Protein AF-A0A9D5Y321-F1 (afdb_monomer_lite)

Structure (mmCIF, N/CA/C/O backbone):
data_AF-A0A9D5Y321-F1
#
_entry.id   AF-A0A9D5Y321-F1
#
loop_
_atom_site.group_PDB
_atom_site.id
_atom_site.type_symbol
_atom_site.label_atom_id
_atom_site.label_alt_id
_atom_site.label_comp_id
_atom_site.label_asym_id
_atom_site.label_entity_id
_atom_site.label_seq_id
_atom_site.pdbx_PDB_ins_code
_atom_site.Cartn_x
_atom_site.Cartn_y
_atom_site.Cartn_z
_atom_site.occupancy
_atom_site.B_iso_or_equiv
_atom_site.auth_seq_id
_atom_site.auth_comp_id
_atom_site.auth_asym_id
_atom_site.auth_atom_id
_atom_site.pdbx_PDB_model_num
ATOM 1 N N . MET A 1 1 ? 53.701 15.090 -44.152 1.00 46.41 1 MET A N 1
ATOM 2 C CA . MET A 1 1 ? 52.454 14.498 -43.625 1.00 46.41 1 MET A CA 1
ATOM 3 C C . MET A 1 1 ? 52.841 13.166 -43.013 1.00 46.41 1 MET A C 1
ATOM 5 O O . MET A 1 1 ? 53.329 12.319 -43.743 1.00 46.41 1 MET A O 1
ATOM 9 N N . SER A 1 2 ? 52.793 13.034 -41.689 1.00 50.31 2 SER A N 1
ATOM 10 C CA . SER A 1 2 ? 53.203 11.809 -40.995 1.00 50.31 2 SER A CA 1
ATOM 11 C C . SER A 1 2 ? 52.130 10.736 -41.168 1.00 50.31 2 SER A C 1
ATOM 13 O O . SER A 1 2 ? 51.027 10.872 -40.640 1.00 50.31 2 SER A O 1
ATOM 15 N N . GLU A 1 3 ? 52.443 9.683 -41.921 1.00 59.22 3 GLU A N 1
ATOM 16 C CA . GLU A 1 3 ? 51.627 8.470 -41.971 1.00 59.22 3 GLU A CA 1
ATOM 17 C C . GLU A 1 3 ? 51.574 7.869 -40.562 1.00 59.22 3 GLU A C 1
ATOM 19 O O . GLU A 1 3 ? 52.586 7.422 -40.019 1.00 59.22 3 GLU A O 1
ATOM 24 N N . MET A 1 4 ? 50.405 7.919 -39.917 1.00 60.50 4 MET A N 1
ATOM 25 C CA . MET A 1 4 ? 50.206 7.189 -38.666 1.00 60.50 4 MET A CA 1
ATOM 26 C C . MET A 1 4 ? 50.354 5.696 -38.944 1.00 60.50 4 MET A C 1
ATOM 28 O O . MET A 1 4 ? 49.727 5.177 -39.867 1.00 60.50 4 MET A O 1
ATOM 32 N N . SER A 1 5 ? 51.137 5.002 -38.116 1.00 80.06 5 SER A N 1
ATOM 33 C CA . SER A 1 5 ? 51.257 3.550 -38.220 1.00 80.06 5 SER A CA 1
ATOM 34 C C . SER A 1 5 ? 49.886 2.896 -38.014 1.00 80.06 5 SER A C 1
ATOM 36 O O . SER A 1 5 ? 49.045 3.392 -37.255 1.00 80.06 5 SER A O 1
ATOM 38 N N . PHE A 1 6 ? 49.668 1.758 -38.672 1.00 76.88 6 PHE A N 1
ATOM 39 C CA . PHE A 1 6 ? 48.442 0.961 -38.563 1.00 76.88 6 PHE A CA 1
ATOM 40 C C . PHE A 1 6 ? 48.037 0.687 -37.101 1.00 76.88 6 PHE A C 1
ATOM 42 O O . PHE A 1 6 ? 46.856 0.718 -36.760 1.00 76.88 6 PHE A O 1
ATOM 49 N N . ILE A 1 7 ? 49.016 0.505 -36.207 1.00 77.75 7 ILE A N 1
ATOM 50 C CA . ILE A 1 7 ? 48.788 0.278 -34.773 1.00 77.75 7 ILE A CA 1
ATOM 51 C C . ILE A 1 7 ? 48.209 1.533 -34.107 1.00 77.75 7 ILE A C 1
ATOM 53 O O . ILE A 1 7 ? 47.270 1.437 -33.320 1.00 77.75 7 ILE A O 1
ATOM 57 N N . THR A 1 8 ? 48.717 2.720 -34.442 1.00 82.12 8 THR A N 1
ATOM 58 C CA . THR A 1 8 ? 48.203 3.988 -33.907 1.00 82.12 8 THR A CA 1
ATOM 59 C C . THR A 1 8 ? 46.774 4.250 -34.381 1.00 82.12 8 THR A C 1
ATOM 61 O O . THR A 1 8 ? 45.931 4.647 -33.580 1.00 82.12 8 THR A O 1
ATOM 64 N N . GLN A 1 9 ? 46.467 3.959 -35.649 1.00 80.81 9 GLN A N 1
ATOM 65 C CA . GLN A 1 9 ? 45.103 4.063 -36.177 1.00 80.81 9 GLN A CA 1
ATOM 66 C C . GLN A 1 9 ? 44.145 3.091 -35.475 1.00 80.81 9 GLN A C 1
ATOM 68 O O . GLN A 1 9 ? 43.053 3.491 -35.072 1.00 80.81 9 GLN A O 1
ATOM 73 N N . LEU A 1 10 ? 44.569 1.842 -35.256 1.00 80.69 10 LEU A N 1
ATOM 74 C CA . LEU A 1 10 ? 43.775 0.840 -34.545 1.00 80.69 10 LEU A CA 1
ATOM 75 C C . LEU A 1 10 ? 43.477 1.264 -33.099 1.00 80.69 10 LEU A C 1
ATOM 77 O O . LEU A 1 10 ? 42.331 1.176 -32.660 1.00 80.69 10 LEU A O 1
ATOM 81 N N . VAL A 1 11 ? 44.475 1.780 -32.373 1.00 84.50 11 VAL A N 1
ATOM 82 C CA . VAL A 1 11 ? 44.297 2.285 -31.000 1.00 84.50 11 VAL A CA 1
ATOM 83 C C . VAL A 1 11 ? 43.305 3.451 -30.962 1.00 84.50 11 VAL A C 1
ATOM 85 O O . VAL A 1 11 ? 42.433 3.476 -30.094 1.00 84.50 11 VAL A O 1
ATOM 88 N N . VAL A 1 12 ? 43.381 4.383 -31.917 1.00 85.56 12 VAL A N 1
ATOM 89 C CA . VAL A 1 12 ? 42.447 5.518 -32.011 1.00 85.56 12 VAL A CA 1
ATOM 90 C C . VAL A 1 12 ? 41.017 5.048 -32.295 1.00 85.56 12 VAL A C 1
ATOM 92 O O . VAL A 1 12 ? 40.087 5.524 -31.646 1.00 85.56 12 VAL A O 1
ATOM 95 N N . VAL A 1 13 ? 40.822 4.088 -33.204 1.00 86.44 13 VAL A N 1
ATOM 96 C CA . VAL A 1 13 ? 39.491 3.534 -33.513 1.00 86.44 13 VAL A CA 1
ATOM 97 C C . VAL A 1 13 ? 38.902 2.802 -32.307 1.00 86.44 13 VAL A C 1
ATOM 99 O O . VAL A 1 13 ? 37.743 3.028 -31.966 1.00 86.44 13 VAL A O 1
ATOM 102 N N . VAL A 1 14 ? 39.690 1.972 -31.618 1.00 84.75 14 VAL A N 1
ATOM 103 C CA . VAL A 1 14 ? 39.234 1.270 -30.408 1.00 84.75 14 VAL A CA 1
ATOM 104 C C . VAL A 1 14 ? 38.873 2.265 -29.303 1.00 84.75 14 VAL A C 1
ATOM 106 O O . VAL A 1 14 ? 37.809 2.142 -28.699 1.00 84.75 14 VAL A O 1
ATOM 109 N N . ALA A 1 15 ? 39.700 3.288 -29.071 1.00 82.00 15 ALA A N 1
ATOM 110 C CA . ALA A 1 15 ? 39.409 4.332 -28.090 1.00 82.00 15 ALA A CA 1
ATOM 111 C C . ALA A 1 15 ? 38.128 5.114 -28.438 1.00 82.00 15 ALA A C 1
ATOM 113 O O . ALA A 1 15 ? 37.306 5.370 -27.557 1.00 82.00 15 ALA A O 1
ATOM 114 N N . ALA A 1 16 ? 37.919 5.438 -29.718 1.00 83.62 16 ALA A N 1
ATOM 115 C CA . ALA A 1 16 ? 36.707 6.100 -30.188 1.00 83.62 16 ALA A CA 1
ATOM 116 C C . ALA A 1 16 ? 35.460 5.221 -29.993 1.00 83.62 16 ALA A C 1
ATOM 118 O O . ALA A 1 16 ? 34.443 5.707 -29.502 1.00 83.62 16 ALA A O 1
ATOM 119 N N . LEU A 1 17 ? 35.539 3.923 -30.304 1.00 82.62 17 LEU A N 1
ATOM 120 C CA . LEU A 1 17 ? 34.443 2.974 -30.082 1.00 82.62 17 LEU A CA 1
ATOM 121 C C . LEU A 1 17 ? 34.107 2.827 -28.596 1.00 82.62 17 LEU A C 1
ATOM 123 O O . LEU A 1 17 ? 32.931 2.852 -28.235 1.00 82.62 17 LEU A O 1
ATOM 127 N N . LEU A 1 18 ? 35.114 2.728 -27.724 1.00 81.50 18 LEU A N 1
ATOM 128 C CA . LEU A 1 18 ? 34.912 2.674 -26.274 1.00 81.50 18 LEU A CA 1
ATOM 129 C C . LEU A 1 18 ? 34.247 3.952 -25.750 1.00 81.50 18 LEU A C 1
ATOM 131 O O . LEU A 1 18 ? 33.308 3.875 -24.958 1.00 81.50 18 LEU A O 1
ATOM 135 N N . TYR A 1 19 ? 34.684 5.120 -26.225 1.00 87.19 19 TYR A N 1
ATOM 136 C CA . TYR A 1 19 ? 34.086 6.402 -25.858 1.00 87.19 19 TYR A CA 1
ATOM 137 C C . TYR A 1 19 ? 32.626 6.511 -26.318 1.00 87.19 19 TYR A C 1
ATOM 139 O O . TYR A 1 19 ? 31.754 6.815 -25.507 1.00 87.19 19 TYR A O 1
ATOM 147 N N . ILE A 1 20 ? 32.338 6.193 -27.586 1.00 84.94 20 ILE A N 1
ATOM 148 C CA . ILE A 1 20 ? 30.975 6.209 -28.139 1.00 84.94 20 ILE A CA 1
ATOM 149 C C . ILE A 1 20 ? 30.077 5.233 -27.376 1.00 84.94 20 ILE A C 1
ATOM 151 O O . ILE A 1 20 ? 28.952 5.578 -27.026 1.00 84.94 20 ILE A O 1
ATOM 155 N N . THR A 1 21 ? 30.577 4.036 -27.063 1.00 78.19 21 THR A N 1
ATOM 156 C CA . THR A 1 21 ? 29.822 3.029 -26.303 1.00 78.19 21 THR A CA 1
ATOM 157 C C . THR A 1 21 ? 29.511 3.521 -24.891 1.00 78.19 21 THR A C 1
ATOM 159 O O . THR A 1 21 ? 28.381 3.374 -24.429 1.00 78.19 21 THR A O 1
ATOM 162 N N . LYS A 1 22 ? 30.471 4.166 -24.217 1.00 81.06 22 LYS A N 1
ATOM 163 C CA . LYS A 1 22 ? 30.268 4.755 -22.886 1.00 81.06 22 LYS A CA 1
ATOM 164 C C . LYS A 1 22 ? 29.246 5.895 -22.914 1.00 81.06 22 LYS A C 1
ATOM 166 O O . LYS A 1 22 ? 28.354 5.942 -22.068 1.00 81.06 22 LYS A O 1
ATOM 171 N N . GLU A 1 23 ? 29.349 6.789 -23.892 1.00 85.12 23 GLU A N 1
ATOM 172 C CA . GLU A 1 23 ? 28.422 7.910 -24.075 1.00 85.12 23 GLU A CA 1
ATOM 173 C C . GLU A 1 23 ? 26.999 7.408 -24.376 1.00 85.12 23 GLU A C 1
ATOM 175 O O . GLU A 1 23 ? 26.029 7.880 -23.781 1.00 85.12 23 GLU A O 1
ATOM 180 N N . LEU A 1 24 ? 26.865 6.390 -25.234 1.00 81.19 24 LEU A N 1
ATOM 181 C CA . LEU A 1 24 ? 25.589 5.726 -25.508 1.00 81.19 24 LEU A CA 1
ATOM 182 C C . LEU A 1 24 ? 25.020 5.040 -24.262 1.00 81.19 24 LEU A C 1
ATOM 184 O O . LEU A 1 24 ? 23.834 5.212 -23.990 1.00 81.19 24 LEU A O 1
ATOM 188 N N . SER A 1 25 ? 25.846 4.329 -23.483 1.00 77.19 25 SER A N 1
ATOM 189 C CA . SER A 1 25 ? 25.430 3.717 -22.210 1.00 77.19 25 SER A CA 1
ATOM 190 C C . SER A 1 25 ? 24.886 4.771 -21.253 1.00 77.19 25 SER A C 1
ATOM 192 O O . SER A 1 25 ? 23.791 4.626 -20.723 1.00 77.19 25 SER A O 1
ATOM 194 N N . THR A 1 26 ? 25.600 5.889 -21.115 1.00 80.06 26 THR A N 1
ATOM 195 C CA . THR A 1 26 ? 25.228 6.976 -20.200 1.00 80.06 26 THR A CA 1
ATOM 196 C C . THR A 1 26 ? 23.903 7.616 -20.619 1.00 80.06 26 THR A C 1
ATOM 198 O O . THR A 1 26 ? 23.005 7.823 -19.802 1.00 80.06 26 THR A O 1
ATOM 201 N N . ARG A 1 27 ? 23.726 7.896 -21.916 1.00 78.56 27 ARG A N 1
ATOM 202 C CA . ARG A 1 27 ? 22.462 8.433 -22.445 1.00 78.56 27 ARG A CA 1
ATOM 203 C C . ARG A 1 27 ? 21.310 7.448 -22.280 1.00 78.56 27 ARG A C 1
ATOM 205 O O . ARG A 1 27 ? 20.199 7.872 -21.961 1.00 78.56 27 ARG A O 1
ATOM 212 N N . PHE A 1 28 ? 21.571 6.158 -22.479 1.00 79.50 28 PHE A N 1
ATOM 213 C CA . PHE A 1 28 ? 20.579 5.108 -22.290 1.00 79.50 28 PHE A CA 1
ATOM 214 C C . PHE A 1 28 ? 20.159 4.997 -20.822 1.00 79.50 28 PHE A C 1
ATOM 216 O O . PHE A 1 28 ? 18.966 4.988 -20.549 1.00 79.50 28 PHE A O 1
ATOM 223 N N . GLU A 1 29 ? 21.101 5.019 -19.878 1.00 78.69 29 GLU A N 1
ATOM 224 C CA . GLU A 1 29 ? 20.824 5.024 -18.435 1.00 78.69 29 GLU A CA 1
ATOM 225 C C . GLU A 1 29 ? 19.980 6.231 -18.011 1.00 78.69 29 GLU A C 1
ATOM 227 O O . GLU A 1 29 ? 18.988 6.073 -17.299 1.00 78.69 29 GLU A O 1
ATOM 232 N N . VAL A 1 30 ? 20.310 7.436 -18.489 1.00 80.62 30 VAL A N 1
ATOM 233 C CA . VAL A 1 30 ? 19.529 8.650 -18.191 1.00 80.62 30 VAL A CA 1
ATOM 234 C C . VAL A 1 30 ? 18.113 8.552 -18.759 1.00 80.62 30 VAL A C 1
ATOM 236 O O . VAL A 1 30 ? 17.143 8.881 -18.071 1.00 80.62 30 VAL A O 1
ATOM 239 N N . ALA A 1 31 ? 17.969 8.099 -20.007 1.00 80.31 31 ALA A N 1
ATOM 240 C CA . ALA A 1 31 ? 16.661 7.906 -20.628 1.00 80.31 31 ALA A CA 1
ATOM 241 C C . ALA A 1 31 ? 15.836 6.845 -19.886 1.00 80.31 31 ALA A C 1
ATOM 243 O O . ALA A 1 31 ? 14.636 7.036 -19.671 1.00 80.31 31 ALA A O 1
ATOM 244 N N . LEU A 1 32 ? 16.490 5.765 -19.454 1.00 76.88 32 LEU A N 1
ATOM 245 C CA . LEU A 1 32 ? 15.882 4.680 -18.706 1.00 76.88 32 LEU A CA 1
ATOM 246 C C . LEU A 1 32 ? 15.387 5.152 -17.344 1.00 76.88 32 LEU A C 1
ATOM 248 O O . LEU A 1 32 ? 14.217 4.972 -17.024 1.00 76.88 32 LEU A O 1
ATOM 252 N N . ARG A 1 33 ? 16.242 5.842 -16.587 1.00 80.31 33 ARG A N 1
ATOM 253 C CA . ARG A 1 33 ? 15.897 6.422 -15.290 1.00 80.31 33 ARG A CA 1
ATOM 254 C C . ARG A 1 33 ? 14.696 7.359 -15.394 1.00 80.31 33 ARG A C 1
ATOM 256 O O . ARG A 1 33 ? 13.741 7.200 -14.645 1.00 80.31 33 ARG A O 1
ATOM 263 N N . ARG A 1 34 ? 14.687 8.273 -16.370 1.00 83.56 34 ARG A N 1
ATOM 264 C CA . ARG A 1 34 ? 13.542 9.174 -16.608 1.00 83.56 34 ARG A CA 1
ATOM 265 C C . ARG A 1 34 ? 12.264 8.423 -16.978 1.00 83.56 34 ARG A C 1
ATOM 267 O O . ARG A 1 34 ? 11.162 8.918 -16.752 1.00 83.56 34 ARG A O 1
ATOM 274 N N . TYR A 1 35 ? 12.380 7.268 -17.627 1.00 81.94 35 TYR A N 1
ATOM 275 C CA . TYR A 1 35 ? 11.229 6.419 -17.902 1.00 81.94 35 TYR A CA 1
ATOM 276 C C . TYR A 1 35 ? 10.717 5.751 -16.620 1.00 81.94 35 TYR A C 1
ATOM 278 O O . TYR A 1 35 ? 9.521 5.846 -16.354 1.00 81.94 35 TYR A O 1
ATOM 286 N N . CYS A 1 36 ? 11.606 5.167 -15.806 1.00 77.56 36 CYS A N 1
ATOM 287 C CA . CYS A 1 36 ? 11.269 4.618 -14.489 1.00 77.56 36 CYS A CA 1
ATOM 288 C C . CYS A 1 36 ? 10.554 5.658 -13.625 1.00 77.56 36 CYS A C 1
ATOM 290 O O . CYS A 1 36 ? 9.463 5.403 -13.133 1.00 77.56 36 CYS A O 1
ATOM 292 N N . GLU A 1 37 ? 11.140 6.851 -13.500 1.00 83.69 37 GLU A N 1
ATOM 293 C CA . GLU A 1 37 ? 10.595 7.954 -12.705 1.00 83.69 37 GLU A CA 1
ATOM 294 C C . GLU A 1 37 ? 9.186 8.333 -13.175 1.00 83.69 37 GLU A C 1
ATOM 296 O O . GLU A 1 37 ? 8.278 8.466 -12.363 1.00 83.69 37 GLU A O 1
ATOM 301 N N . ARG A 1 38 ? 8.955 8.437 -14.490 1.00 84.62 38 ARG A N 1
ATOM 302 C CA . ARG A 1 38 ? 7.611 8.705 -15.027 1.00 84.62 38 ARG A CA 1
ATOM 303 C C . ARG A 1 38 ? 6.622 7.579 -14.743 1.00 84.62 38 ARG A C 1
ATOM 305 O O . ARG A 1 38 ? 5.457 7.869 -14.480 1.00 84.62 38 ARG A O 1
ATOM 312 N N . HIS A 1 39 ? 7.058 6.325 -14.818 1.00 82.50 39 HIS A N 1
ATOM 313 C CA . HIS A 1 39 ? 6.198 5.176 -14.549 1.00 82.50 39 HIS A CA 1
ATOM 314 C C . HIS A 1 39 ? 5.788 5.128 -13.074 1.00 82.50 39 HIS A C 1
ATOM 316 O O . HIS A 1 39 ? 4.596 5.107 -12.780 1.00 82.50 39 HIS A O 1
ATOM 322 N N . VAL A 1 40 ? 6.759 5.245 -12.164 1.00 81.81 40 VAL A N 1
ATOM 323 C CA . VAL A 1 40 ? 6.527 5.337 -10.715 1.00 81.81 40 VAL A CA 1
ATOM 324 C C . VAL A 1 40 ? 5.616 6.519 -10.384 1.00 81.81 40 VAL A C 1
ATOM 326 O O . VAL A 1 40 ? 4.635 6.357 -9.670 1.00 81.81 40 VAL A O 1
ATOM 329 N N . ASN A 1 41 ? 5.857 7.694 -10.973 1.00 86.38 41 ASN A N 1
ATOM 330 C CA . ASN A 1 41 ? 4.995 8.860 -10.766 1.00 86.38 41 ASN A CA 1
ATOM 331 C C . ASN A 1 41 ? 3.563 8.637 -11.272 1.00 86.38 41 ASN A C 1
ATOM 333 O O . ASN A 1 41 ? 2.624 9.163 -10.683 1.00 8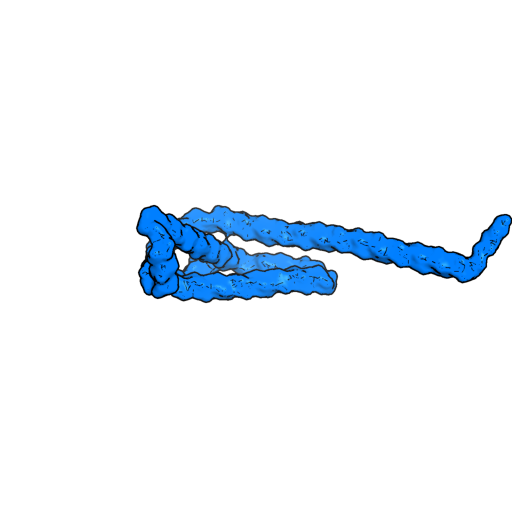6.38 41 ASN A O 1
ATOM 337 N N . SER A 1 42 ? 3.386 7.867 -12.349 1.00 85.88 42 SER A N 1
ATOM 338 C CA . SER A 1 42 ? 2.058 7.541 -12.880 1.00 85.88 42 SER A CA 1
ATOM 339 C C . SER A 1 42 ? 1.292 6.613 -11.935 1.00 85.88 42 SER A C 1
ATOM 341 O O . SER A 1 42 ? 0.115 6.857 -11.688 1.00 85.88 42 SER A O 1
ATOM 343 N N . ILE A 1 43 ? 1.957 5.598 -11.370 1.00 84.94 43 ILE A N 1
ATOM 344 C CA . ILE A 1 43 ? 1.377 4.714 -10.345 1.00 84.94 43 ILE A CA 1
ATOM 345 C C . ILE A 1 43 ? 1.037 5.528 -9.092 1.00 84.94 43 ILE A C 1
ATOM 347 O O . ILE A 1 43 ? -0.105 5.521 -8.649 1.00 84.94 43 ILE A O 1
ATOM 351 N N . ASN A 1 44 ? 1.974 6.332 -8.588 1.00 87.56 44 ASN A N 1
ATOM 352 C CA . ASN A 1 44 ? 1.745 7.164 -7.404 1.00 87.56 44 ASN A CA 1
ATOM 353 C C . ASN A 1 44 ? 0.587 8.151 -7.596 1.00 87.56 44 ASN A C 1
ATOM 355 O O . ASN A 1 44 ? -0.213 8.355 -6.687 1.00 87.56 44 ASN A O 1
ATOM 359 N N . SER A 1 45 ? 0.472 8.760 -8.781 1.00 91.25 45 SER A N 1
ATOM 360 C CA . SER A 1 45 ? -0.659 9.633 -9.099 1.00 91.25 45 SER A CA 1
ATOM 361 C C . SER A 1 45 ? -1.976 8.864 -9.131 1.00 91.25 45 SER A C 1
ATOM 363 O O . SER A 1 45 ? -2.987 9.398 -8.690 1.00 91.25 45 SER A O 1
ATOM 365 N N . LEU A 1 46 ? -1.976 7.636 -9.651 1.00 88.81 46 LEU A N 1
ATOM 366 C CA . LEU A 1 46 ? -3.163 6.792 -9.695 1.00 88.81 46 LEU A CA 1
ATOM 367 C C . LEU A 1 46 ? -3.632 6.418 -8.279 1.00 88.81 46 LEU A C 1
ATOM 369 O O . LEU A 1 46 ? -4.817 6.562 -7.982 1.00 88.81 46 LEU A O 1
ATOM 373 N N . HIS A 1 47 ? -2.709 6.016 -7.404 1.00 91.69 47 HIS A N 1
ATOM 374 C CA . HIS A 1 47 ? -3.006 5.747 -5.995 1.00 91.69 47 HIS A CA 1
ATOM 375 C C . HIS A 1 47 ? -3.547 6.977 -5.293 1.00 91.69 47 HIS A C 1
ATOM 377 O O . HIS A 1 47 ? -4.604 6.905 -4.684 1.00 91.69 47 HIS A O 1
ATOM 383 N N . ARG A 1 48 ? -2.858 8.115 -5.418 1.00 93.31 48 ARG A N 1
ATOM 384 C CA . ARG A 1 48 ? -3.268 9.351 -4.756 1.00 93.31 48 ARG A CA 1
ATOM 385 C C . ARG A 1 48 ? -4.673 9.780 -5.171 1.00 93.31 48 ARG A C 1
ATOM 387 O O . ARG A 1 48 ? -5.466 10.141 -4.313 1.00 93.31 48 ARG A O 1
ATOM 394 N N . ASN A 1 49 ? -4.982 9.732 -6.465 1.00 94.00 49 ASN A N 1
ATOM 395 C CA . ASN A 1 49 ? -6.314 10.089 -6.947 1.00 94.00 49 ASN A CA 1
ATOM 396 C C . ASN A 1 49 ? -7.372 9.133 -6.385 1.00 94.00 49 ASN A C 1
ATOM 398 O O . ASN A 1 49 ? -8.418 9.576 -5.935 1.00 94.00 49 ASN A O 1
ATOM 402 N N . THR A 1 50 ? -7.074 7.834 -6.364 1.00 94.12 50 THR A N 1
ATOM 403 C CA . THR A 1 50 ? -7.996 6.821 -5.835 1.00 94.12 50 THR A CA 1
ATOM 404 C C . THR A 1 50 ? -8.195 6.973 -4.329 1.00 94.12 50 THR A C 1
ATOM 406 O O . THR A 1 50 ? -9.313 6.866 -3.844 1.00 94.12 50 THR A O 1
ATOM 409 N N . GLU A 1 51 ? -7.130 7.283 -3.592 1.00 95.69 51 GLU A N 1
ATOM 410 C CA . GLU A 1 51 ? -7.194 7.609 -2.171 1.00 95.69 51 GLU A CA 1
ATOM 411 C C . GLU A 1 51 ? -8.069 8.841 -1.935 1.00 95.69 51 GLU A C 1
ATOM 413 O O . GLU A 1 51 ? -8.960 8.799 -1.097 1.00 95.69 51 GLU A O 1
ATOM 418 N N . GLU A 1 52 ? -7.862 9.924 -2.690 1.00 96.31 52 GLU A N 1
ATOM 419 C CA . GLU A 1 52 ? -8.686 11.134 -2.602 1.00 96.31 52 GLU A CA 1
ATOM 420 C C . GLU A 1 52 ? -10.167 10.846 -2.925 1.00 96.31 52 GLU A C 1
ATOM 422 O O . GLU A 1 52 ? -11.044 11.415 -2.276 1.00 96.31 52 GLU A O 1
ATOM 427 N N . GLU A 1 53 ? -10.452 9.942 -3.869 1.00 95.56 53 GLU A N 1
ATOM 428 C CA . GLU A 1 53 ? -11.811 9.514 -4.229 1.00 95.56 53 GLU A CA 1
ATOM 429 C C . GLU A 1 53 ? -12.518 8.756 -3.097 1.00 95.56 53 GLU A C 1
ATOM 431 O O . GLU A 1 53 ? -13.688 9.030 -2.830 1.00 95.56 53 GLU A O 1
ATOM 436 N N . ILE A 1 54 ? -11.831 7.817 -2.436 1.00 96.50 54 ILE A N 1
ATOM 437 C CA . ILE A 1 54 ? -12.457 6.944 -1.427 1.00 96.50 54 ILE A CA 1
ATOM 438 C C . ILE A 1 54 ? -12.307 7.457 0.005 1.00 96.50 54 ILE A C 1
ATOM 440 O O . ILE A 1 54 ? -12.967 6.937 0.898 1.00 96.50 54 ILE A O 1
ATOM 444 N N . ARG A 1 55 ? -11.458 8.465 0.257 1.00 96.19 55 ARG A N 1
ATOM 445 C CA . ARG A 1 55 ? -11.069 8.875 1.617 1.00 96.19 55 ARG A CA 1
ATOM 446 C C . ARG A 1 55 ? -12.258 9.126 2.531 1.00 96.19 55 ARG A C 1
ATOM 448 O O . ARG A 1 55 ? -12.276 8.634 3.648 1.00 96.19 55 ARG A O 1
ATOM 455 N N . THR A 1 56 ? -13.244 9.890 2.066 1.00 96.44 56 THR A N 1
ATOM 456 C CA . THR A 1 56 ? -14.407 10.231 2.893 1.00 96.44 56 THR A CA 1
ATOM 457 C C . THR A 1 56 ? -15.230 8.996 3.249 1.00 96.44 56 THR A C 1
ATOM 459 O O . THR A 1 56 ? -15.611 8.840 4.403 1.00 96.44 56 THR A O 1
ATOM 462 N N . GLU A 1 57 ? -15.484 8.114 2.283 1.00 96.56 57 GLU A N 1
ATOM 463 C CA . GLU A 1 57 ? -16.196 6.849 2.506 1.00 96.56 57 GLU A CA 1
ATOM 464 C C . GLU A 1 57 ? -15.417 5.934 3.457 1.00 96.56 57 GLU A C 1
ATOM 466 O O . GLU A 1 57 ? -15.984 5.404 4.411 1.00 96.56 57 GLU A O 1
ATOM 471 N N . PHE A 1 58 ? -14.102 5.835 3.262 1.00 97.44 58 PHE A N 1
ATOM 472 C CA . PHE A 1 58 ? -13.210 5.085 4.136 1.00 97.44 58 PHE A CA 1
ATOM 473 C C . PHE A 1 58 ? -13.192 5.620 5.565 1.00 97.44 58 PHE A C 1
ATOM 475 O O . PHE A 1 58 ? -13.268 4.833 6.502 1.00 97.44 58 PHE A O 1
ATOM 482 N N . ASP A 1 59 ? -13.118 6.936 5.761 1.00 96.19 59 ASP A N 1
ATOM 483 C CA . ASP A 1 59 ? -13.098 7.528 7.099 1.00 96.19 59 ASP A CA 1
ATOM 484 C C . ASP A 1 59 ? -14.390 7.212 7.870 1.00 96.19 59 ASP A C 1
ATOM 486 O O . ASP A 1 59 ? -14.337 6.925 9.071 1.00 96.19 59 ASP A O 1
ATOM 490 N N . PHE A 1 60 ? -15.541 7.202 7.185 1.00 96.44 60 PHE A N 1
ATOM 491 C CA . PHE A 1 60 ? -16.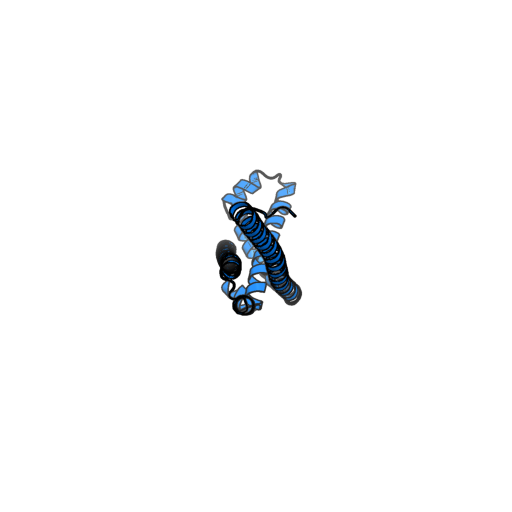802 6.747 7.773 1.00 96.44 60 PHE A CA 1
ATOM 492 C C . PHE A 1 60 ? -16.765 5.255 8.103 1.00 96.44 60 PHE A C 1
ATOM 494 O O . PHE A 1 60 ? -17.048 4.895 9.242 1.00 96.44 60 PHE A O 1
ATOM 501 N N . TRP A 1 61 ? -16.370 4.410 7.147 1.00 95.75 61 TRP A N 1
ATOM 502 C CA . TRP A 1 61 ? -16.285 2.960 7.340 1.00 95.75 61 TRP A CA 1
ATOM 503 C C . TRP A 1 61 ? -15.353 2.585 8.502 1.00 95.75 61 TRP A C 1
ATOM 505 O O . TRP A 1 61 ? -15.724 1.800 9.369 1.00 95.75 61 TRP A O 1
ATOM 515 N N . TRP A 1 62 ? -14.172 3.202 8.577 1.00 95.94 62 TRP A N 1
ATOM 516 C CA . TRP A 1 62 ? -13.189 2.971 9.636 1.00 95.94 62 TRP A CA 1
ATOM 517 C C . TRP A 1 62 ? -13.734 3.332 11.020 1.00 95.94 62 TRP A C 1
ATOM 519 O O . TRP A 1 62 ? -13.514 2.607 11.992 1.00 95.94 62 TRP A O 1
ATOM 529 N N . SER A 1 63 ? -14.461 4.448 11.104 1.00 93.56 63 SER A N 1
ATOM 530 C CA . SER A 1 63 ? -15.007 4.961 12.363 1.00 93.56 63 SER A CA 1
ATOM 531 C C . SER A 1 63 ? -16.229 4.178 12.859 1.00 93.56 63 SER A C 1
ATOM 533 O O . SER A 1 63 ? -16.536 4.250 14.047 1.00 93.56 63 SER A O 1
ATOM 535 N N . ASP A 1 64 ? -16.922 3.444 11.983 1.00 91.38 64 ASP A N 1
ATOM 536 C CA . ASP A 1 64 ? -18.189 2.761 12.301 1.00 91.38 64 ASP A CA 1
ATOM 537 C C . ASP A 1 64 ? -18.006 1.433 13.065 1.00 91.38 64 ASP A C 1
ATOM 539 O O . ASP A 1 64 ? -18.952 0.882 13.622 1.00 91.38 64 ASP A O 1
ATOM 543 N N . GLY A 1 65 ? -16.779 0.920 13.154 1.00 88.06 65 GLY A N 1
ATOM 544 C CA . GLY A 1 65 ? -16.505 -0.347 13.838 1.00 88.06 65 GLY A CA 1
ATOM 545 C C . GLY A 1 65 ? -15.021 -0.694 13.925 1.00 88.06 65 GLY A C 1
ATOM 546 O O . GLY A 1 65 ? -14.503 -0.778 15.041 1.00 88.06 65 GLY A O 1
ATOM 547 N N . PRO A 1 66 ? -14.306 -0.797 12.787 1.00 92.50 66 PRO A N 1
ATOM 548 C CA . PRO A 1 66 ? -12.924 -1.276 12.739 1.00 92.50 66 PRO A CA 1
ATOM 549 C C . PRO A 1 66 ? -11.972 -0.550 13.694 1.00 92.50 66 PRO A C 1
ATOM 551 O O . PRO A 1 66 ? -11.135 -1.184 14.334 1.00 92.50 66 PRO A O 1
ATOM 554 N N . ALA A 1 67 ? -12.113 0.770 13.851 1.00 92.62 67 ALA A N 1
ATOM 555 C CA . ALA A 1 67 ? -11.303 1.544 14.789 1.00 92.62 67 ALA A CA 1
ATOM 556 C C . ALA A 1 67 ? -11.433 1.050 16.243 1.00 92.62 67 ALA A C 1
ATOM 558 O O . ALA A 1 67 ? -10.427 0.954 16.950 1.00 92.62 67 ALA A O 1
ATOM 559 N N . ASN A 1 68 ? -12.650 0.706 16.679 1.00 92.94 68 ASN A N 1
ATOM 560 C CA . ASN A 1 68 ? -12.908 0.213 18.032 1.00 92.94 68 ASN A CA 1
ATOM 561 C C . ASN A 1 68 ? -12.328 -1.192 18.227 1.00 92.94 68 ASN A C 1
ATOM 563 O O . ASN A 1 68 ? -11.695 -1.451 19.251 1.00 92.94 68 ASN A O 1
ATOM 567 N N . ASP A 1 69 ? -12.473 -2.068 17.230 1.00 92.50 69 ASP A N 1
ATOM 568 C CA . ASP A 1 69 ? -11.947 -3.438 17.279 1.00 92.50 69 ASP A CA 1
ATOM 569 C C . ASP A 1 69 ? -10.415 -3.458 17.356 1.00 92.50 69 ASP A C 1
ATOM 571 O O . ASP A 1 69 ? -9.825 -4.200 18.152 1.00 92.50 69 ASP A O 1
ATOM 575 N N . VAL A 1 70 ? -9.756 -2.591 16.577 1.00 92.94 70 VAL A N 1
ATOM 576 C CA . VAL A 1 70 ? -8.299 -2.417 16.622 1.00 92.94 70 VAL A CA 1
ATOM 577 C C . VAL A 1 70 ? -7.877 -1.837 17.966 1.00 92.94 70 VAL A C 1
ATOM 579 O O . VAL A 1 70 ? -6.921 -2.329 18.563 1.00 92.94 70 VAL A O 1
ATOM 582 N N . GLN A 1 71 ? -8.582 -0.826 18.479 1.00 92.44 71 GLN A N 1
ATOM 583 C CA . GLN A 1 71 ? -8.268 -0.238 19.781 1.00 92.44 71 GLN A CA 1
ATOM 584 C C . GLN A 1 71 ? -8.380 -1.273 20.907 1.00 92.44 71 GLN A C 1
ATOM 586 O O . GLN A 1 71 ? -7.473 -1.385 21.734 1.00 92.44 71 GLN A O 1
ATOM 591 N N . GLU A 1 72 ? -9.446 -2.071 20.921 1.00 92.00 72 GLU A N 1
ATOM 592 C CA . GLU A 1 72 ? -9.628 -3.148 21.894 1.00 92.00 72 GLU A CA 1
ATOM 593 C C . GLU A 1 72 ? -8.546 -4.233 21.747 1.00 92.00 72 GLU A C 1
ATOM 595 O O . GLU A 1 72 ? -7.981 -4.700 22.742 1.00 92.00 72 GLU A O 1
ATOM 600 N N . SER A 1 73 ? -8.197 -4.609 20.512 1.00 92.62 73 SER A N 1
ATOM 601 C CA . SER A 1 73 ? -7.093 -5.536 20.233 1.00 92.62 73 SER A CA 1
ATOM 602 C C . SER A 1 73 ? -5.757 -5.014 20.775 1.00 92.62 73 SER A C 1
ATOM 604 O O . SER A 1 73 ? -5.040 -5.743 21.460 1.00 92.62 73 SER A O 1
ATOM 606 N N . LEU A 1 74 ? -5.432 -3.739 20.543 1.00 91.12 74 LEU A N 1
ATOM 607 C CA . LEU A 1 74 ? -4.199 -3.117 21.036 1.00 91.12 74 LEU A CA 1
ATOM 608 C C . LEU A 1 74 ? -4.137 -3.093 22.566 1.00 91.12 74 LEU A C 1
ATOM 610 O O . LEU A 1 74 ? -3.098 -3.393 23.147 1.00 91.12 74 LEU A O 1
ATOM 614 N N . LEU A 1 75 ? -5.252 -2.782 23.228 1.00 89.88 75 LEU A N 1
ATOM 615 C CA . LEU A 1 75 ? -5.329 -2.746 24.690 1.00 89.88 75 LEU A CA 1
ATOM 616 C C . LEU A 1 75 ? -5.243 -4.133 25.339 1.00 89.88 75 LEU A C 1
ATOM 618 O O . LEU A 1 75 ? -4.892 -4.238 26.516 1.00 89.88 75 LEU A O 1
ATOM 622 N N . THR A 1 76 ? -5.566 -5.194 24.599 1.00 90.62 76 THR A N 1
ATOM 623 C CA . THR A 1 76 ? -5.528 -6.580 25.088 1.00 90.62 76 THR A CA 1
ATOM 624 C C . THR A 1 76 ? -4.244 -7.323 24.719 1.00 90.62 76 THR A C 1
ATOM 626 O O . THR A 1 76 ? -3.947 -8.345 25.341 1.00 90.62 76 THR A O 1
ATOM 629 N N . ASP A 1 77 ? -3.447 -6.799 23.786 1.00 90.69 77 ASP A N 1
ATOM 630 C CA . ASP A 1 77 ? -2.170 -7.379 23.372 1.00 90.69 77 ASP A CA 1
ATOM 631 C C . ASP A 1 77 ? -1.109 -7.272 24.490 1.00 90.69 77 ASP A C 1
ATOM 633 O O . ASP A 1 77 ? -0.747 -6.160 24.893 1.00 90.69 77 ASP A O 1
ATOM 637 N N . PRO A 1 78 ? -0.563 -8.402 24.985 1.00 89.44 78 PRO A N 1
ATOM 638 C CA . PRO A 1 78 ? 0.463 -8.405 26.027 1.00 89.44 78 PRO A CA 1
ATOM 639 C C . PRO A 1 78 ? 1.689 -7.553 25.685 1.00 89.44 78 PRO A C 1
ATOM 641 O O . PRO A 1 78 ? 2.196 -6.845 26.551 1.00 89.44 78 PRO A O 1
ATOM 644 N N . ILE A 1 79 ? 2.137 -7.580 24.427 1.00 88.88 79 ILE A N 1
ATOM 645 C CA . ILE A 1 79 ? 3.335 -6.867 23.971 1.00 88.88 79 ILE A CA 1
ATOM 646 C C . ILE A 1 79 ? 3.082 -5.361 24.003 1.00 88.88 79 ILE A C 1
ATOM 648 O O . ILE A 1 79 ? 3.902 -4.598 24.512 1.00 88.88 79 ILE A O 1
ATOM 652 N N . VAL A 1 80 ? 1.928 -4.925 23.495 1.00 87.75 80 VAL A N 1
ATOM 653 C CA . VAL A 1 80 ? 1.548 -3.505 23.501 1.00 87.75 80 VAL A CA 1
ATOM 654 C C . VAL A 1 80 ? 1.370 -3.017 24.937 1.00 87.75 80 VAL A C 1
ATOM 656 O O . VAL A 1 80 ? 1.851 -1.940 25.282 1.00 87.75 80 VAL A O 1
ATOM 659 N N . ARG A 1 81 ? 0.759 -3.819 25.815 1.00 87.69 81 ARG A N 1
ATOM 660 C CA . ARG A 1 81 ? 0.612 -3.472 27.236 1.00 87.69 81 ARG A CA 1
ATOM 661 C C . ARG A 1 81 ? 1.950 -3.335 27.955 1.00 87.69 81 ARG A C 1
ATOM 663 O O . ARG A 1 81 ? 2.102 -2.406 28.743 1.00 87.69 81 ARG A O 1
ATOM 670 N N . GLU A 1 82 ? 2.906 -4.226 27.703 1.00 89.12 82 GLU A N 1
ATOM 671 C CA . GLU A 1 82 ? 4.263 -4.111 28.252 1.00 89.12 82 GLU A CA 1
ATOM 672 C C . GLU A 1 82 ? 4.957 -2.833 27.766 1.00 89.12 82 GLU A C 1
ATOM 674 O O . GLU A 1 82 ? 5.579 -2.127 28.558 1.00 89.12 82 GLU A O 1
ATOM 679 N N . GLN A 1 83 ? 4.801 -2.485 26.487 1.00 87.88 83 GLN A N 1
ATOM 680 C CA . GLN A 1 83 ? 5.352 -1.247 25.932 1.00 87.88 83 GLN A CA 1
ATOM 681 C C . GLN A 1 83 ? 4.688 0.005 26.519 1.00 87.88 83 GLN A C 1
ATOM 683 O O . GLN A 1 83 ? 5.387 0.964 26.839 1.00 87.88 83 GLN A O 1
ATOM 688 N N . LEU A 1 84 ? 3.367 -0.002 26.715 1.00 87.44 84 LEU A N 1
ATOM 689 C CA . LEU A 1 84 ? 2.634 1.121 27.309 1.00 87.44 84 LEU A CA 1
ATOM 690 C C . LEU A 1 84 ? 3.042 1.382 28.763 1.00 87.44 84 LEU A C 1
ATOM 692 O O . LEU A 1 84 ? 3.065 2.536 29.175 1.00 87.44 84 LEU A O 1
ATOM 696 N N . GLN A 1 85 ? 3.439 0.354 29.523 1.00 88.06 85 GLN A N 1
ATOM 697 C CA . GLN A 1 85 ? 3.965 0.530 30.886 1.00 88.06 85 GLN A CA 1
ATOM 698 C C . GLN A 1 85 ? 5.295 1.298 30.930 1.00 88.06 85 GLN A C 1
ATOM 700 O O . GLN A 1 85 ? 5.642 1.861 31.966 1.00 88.06 85 GLN A O 1
ATOM 705 N N . LEU A 1 86 ? 6.046 1.329 29.823 1.00 89.75 86 LEU A N 1
ATOM 706 C CA . LEU A 1 86 ? 7.273 2.123 29.697 1.00 89.75 86 LEU A CA 1
ATOM 707 C C . LEU A 1 86 ? 6.984 3.593 29.350 1.00 89.75 86 LEU A C 1
ATOM 709 O O . LEU A 1 86 ? 7.887 4.428 29.426 1.00 89.75 86 LEU A O 1
ATOM 713 N N . VAL A 1 87 ? 5.750 3.909 28.949 1.00 88.94 87 VAL A N 1
ATOM 714 C CA . VAL A 1 87 ? 5.304 5.248 28.560 1.00 88.94 87 VAL A CA 1
ATOM 715 C C . VAL A 1 87 ? 4.639 5.928 29.767 1.00 88.94 87 VAL A C 1
ATOM 717 O O . VAL A 1 87 ? 3.816 5.294 30.435 1.00 88.94 87 VAL A O 1
ATOM 720 N N . PRO A 1 88 ? 4.951 7.209 30.057 1.00 92.69 88 PRO A N 1
ATOM 721 C CA . PRO A 1 88 ? 4.256 7.973 31.094 1.00 92.69 88 PRO A CA 1
ATOM 722 C C . PRO A 1 88 ? 2.738 7.924 30.903 1.00 92.69 88 PRO A C 1
ATOM 724 O O . PRO A 1 88 ? 2.271 8.006 29.766 1.00 92.69 88 PRO A O 1
ATOM 727 N N . GLU A 1 89 ? 1.971 7.807 31.991 1.00 88.62 89 GLU A N 1
ATOM 728 C CA . GLU A 1 89 ? 0.506 7.669 31.935 1.00 88.62 89 GLU A CA 1
ATOM 729 C C . GLU A 1 89 ? -0.147 8.794 31.119 1.00 88.62 89 GLU A C 1
ATOM 731 O O . GLU A 1 89 ? -1.063 8.539 30.343 1.00 88.62 89 GLU A O 1
ATOM 736 N N . GLU A 1 90 ? 0.390 10.018 31.187 1.00 90.69 90 GLU A N 1
ATOM 737 C CA . GLU A 1 90 ? -0.136 11.174 30.452 1.00 90.69 90 GLU A CA 1
ATOM 738 C C . GLU A 1 90 ? 0.060 11.075 28.928 1.00 90.69 90 GLU A C 1
ATOM 740 O O . GLU A 1 90 ? -0.530 11.846 28.171 1.00 90.69 90 GLU A O 1
ATOM 745 N N . MET A 1 91 ? 0.906 10.151 28.464 1.00 90.94 91 MET A N 1
ATOM 746 C CA . MET A 1 91 ? 1.246 9.947 27.054 1.00 90.94 91 MET A CA 1
ATOM 747 C C . MET A 1 91 ? 0.706 8.632 26.479 1.00 90.94 91 MET A C 1
ATOM 749 O O . MET A 1 91 ? 0.823 8.415 25.271 1.00 90.94 91 MET A O 1
ATOM 753 N N . GLN A 1 92 ? 0.111 7.758 27.296 1.00 88.38 92 GLN A N 1
ATOM 754 C CA . GLN A 1 92 ? -0.373 6.449 26.841 1.00 88.38 92 GLN A CA 1
ATOM 755 C C . GLN A 1 92 ? -1.498 6.576 25.805 1.00 88.38 92 GLN A C 1
ATOM 757 O O . GLN A 1 92 ? -1.444 5.917 24.766 1.00 88.38 92 GLN A O 1
ATOM 762 N N . ASP A 1 93 ? -2.448 7.491 26.014 1.00 88.56 93 ASP A N 1
ATOM 763 C CA . ASP A 1 93 ? -3.531 7.755 25.056 1.00 88.56 93 ASP A CA 1
ATOM 764 C C . ASP A 1 93 ? -2.994 8.239 23.702 1.00 88.56 93 ASP A C 1
ATOM 766 O O . ASP A 1 93 ? -3.468 7.827 22.640 1.00 88.56 93 ASP A O 1
ATOM 770 N N . ALA A 1 94 ? -1.956 9.081 23.724 1.00 89.56 94 ALA A N 1
ATOM 771 C CA . ALA A 1 94 ? -1.297 9.560 22.513 1.00 89.56 94 ALA A CA 1
ATOM 772 C C . ALA A 1 94 ? -0.546 8.430 21.788 1.00 89.56 94 ALA A C 1
ATOM 774 O O . ALA A 1 94 ? -0.574 8.366 20.558 1.00 89.56 94 ALA A O 1
ATOM 775 N N . ALA A 1 95 ? 0.087 7.517 22.531 1.00 89.44 95 ALA A N 1
ATOM 776 C CA . ALA A 1 95 ? 0.761 6.352 21.964 1.00 89.44 95 ALA A CA 1
ATOM 777 C C . ALA A 1 95 ? -0.235 5.402 21.276 1.00 89.44 95 ALA A C 1
ATOM 779 O O . ALA A 1 95 ? -0.015 5.008 20.131 1.00 89.44 95 ALA A O 1
ATOM 780 N N . ILE A 1 96 ? -1.365 5.103 21.926 1.00 89.88 96 ILE A N 1
ATOM 781 C CA . ILE A 1 96 ? -2.440 4.285 21.343 1.00 89.88 96 ILE A CA 1
ATOM 782 C C . ILE A 1 96 ? -3.023 4.969 20.105 1.00 89.88 96 ILE A C 1
ATOM 784 O O . ILE A 1 96 ? -3.174 4.334 19.064 1.00 89.88 96 ILE A O 1
ATOM 788 N N . SER A 1 97 ? -3.288 6.275 20.183 1.00 91.00 97 SER A N 1
ATOM 789 C CA . SER A 1 97 ? -3.799 7.051 19.048 1.00 91.00 97 SER A CA 1
ATOM 790 C C . SER A 1 97 ? -2.840 7.012 17.856 1.00 91.00 97 SER A C 1
ATOM 792 O O . SER A 1 97 ? -3.271 6.869 16.716 1.00 91.00 97 SER A O 1
ATOM 794 N N . SER A 1 98 ? -1.529 7.085 18.105 1.00 91.94 98 SER A N 1
ATOM 795 C CA . SER A 1 98 ? -0.518 6.969 17.051 1.00 91.94 98 SER A CA 1
ATOM 796 C C . SER A 1 98 ? -0.549 5.599 16.372 1.00 91.94 98 SER A C 1
ATOM 798 O O . SER A 1 98 ? -0.431 5.532 15.150 1.00 91.94 98 SER A O 1
ATOM 800 N N . LEU A 1 99 ? -0.714 4.520 17.143 1.00 91.62 99 LEU A N 1
ATOM 801 C CA . LEU A 1 99 ? -0.841 3.168 16.596 1.00 91.62 99 LEU A CA 1
ATOM 802 C C . LEU A 1 99 ? -2.122 3.031 15.768 1.00 91.62 99 LEU A C 1
ATOM 804 O O . LEU A 1 99 ? -2.074 2.523 14.653 1.00 91.62 99 LEU A O 1
ATOM 808 N N . LEU A 1 100 ? -3.252 3.542 16.262 1.00 93.69 100 LEU A N 1
ATOM 809 C CA . LEU A 1 100 ? -4.520 3.526 15.526 1.00 93.69 100 LEU A CA 1
ATOM 810 C C . LEU A 1 100 ? -4.416 4.233 14.172 1.00 93.69 100 LEU A C 1
ATOM 812 O O . LEU A 1 100 ? -4.901 3.708 13.174 1.00 93.69 100 LEU A O 1
ATOM 816 N N . VAL A 1 101 ? -3.737 5.380 14.117 1.00 94.62 101 VAL A N 1
ATOM 8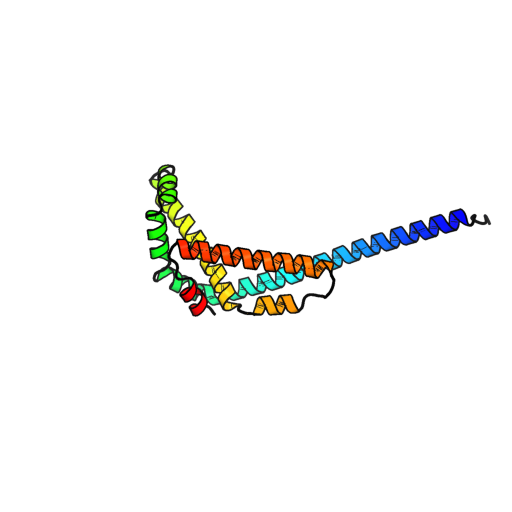17 C CA . VAL A 1 101 ? -3.491 6.109 12.862 1.00 94.62 101 VAL A CA 1
ATOM 818 C C . VAL A 1 101 ? -2.620 5.300 11.896 1.00 94.62 101 VAL A C 1
ATOM 820 O O . VAL A 1 101 ? -2.828 5.359 10.682 1.00 94.62 101 VAL A O 1
ATOM 823 N N . GLU A 1 102 ? -1.652 4.533 12.401 1.00 94.19 102 GLU A N 1
ATOM 824 C CA . GLU A 1 102 ? -0.837 3.642 11.571 1.00 94.19 102 GLU A CA 1
ATOM 825 C C . GLU A 1 102 ? -1.696 2.545 10.928 1.00 94.19 102 GLU A C 1
ATOM 827 O O . GLU A 1 102 ? -1.657 2.378 9.708 1.00 94.19 102 GLU A O 1
ATOM 832 N N . PHE A 1 103 ? -2.533 1.864 11.716 1.00 94.81 103 PHE A N 1
ATOM 833 C CA . PHE A 1 103 ? -3.448 0.839 11.204 1.00 94.81 103 PHE A CA 1
ATOM 834 C C . PHE A 1 103 ? -4.491 1.414 10.245 1.00 94.81 103 PHE A C 1
ATOM 836 O O . PHE A 1 103 ? -4.762 0.813 9.207 1.00 94.81 103 PHE A O 1
ATOM 843 N N . GLN A 1 104 ? -5.021 2.606 10.532 1.00 96.19 104 GLN A N 1
ATOM 844 C CA . GLN A 1 104 ? -5.932 3.307 9.628 1.00 96.19 104 GLN A CA 1
ATOM 845 C C . GLN A 1 104 ? -5.268 3.574 8.273 1.00 96.19 104 GLN A C 1
ATOM 847 O O . GLN A 1 104 ? -5.879 3.364 7.227 1.00 96.19 104 GLN A O 1
ATOM 852 N N . ARG A 1 105 ? -4.001 4.009 8.267 1.00 95.69 105 ARG A N 1
ATOM 853 C CA . ARG A 1 105 ? -3.246 4.240 7.029 1.00 95.69 105 ARG A CA 1
ATOM 854 C C . ARG A 1 105 ? -3.024 2.943 6.249 1.00 95.69 105 ARG A C 1
ATOM 856 O O . ARG A 1 105 ? -3.132 2.952 5.026 1.00 95.69 105 ARG A O 1
ATOM 863 N N . GLU A 1 106 ? -2.705 1.848 6.930 1.00 95.81 106 GLU A N 1
ATOM 864 C CA . GLU A 1 106 ? -2.524 0.537 6.297 1.00 95.81 106 GLU A CA 1
ATOM 865 C C . GLU A 1 106 ? -3.828 -0.001 5.694 1.00 95.81 106 GLU A C 1
ATOM 867 O O . GLU A 1 106 ? -3.831 -0.482 4.560 1.00 95.81 106 GLU A O 1
ATOM 872 N N . ALA A 1 107 ? -4.942 0.147 6.410 1.00 96.38 107 ALA A N 1
ATOM 873 C CA . ALA A 1 107 ? -6.270 -0.198 5.917 1.00 96.38 107 ALA A CA 1
ATOM 874 C C . ALA A 1 107 ? -6.680 0.674 4.719 1.00 96.38 107 ALA A C 1
ATOM 876 O O . ALA A 1 107 ? -7.154 0.137 3.719 1.00 96.38 107 ALA A O 1
ATOM 877 N N . MET A 1 108 ? -6.418 1.986 4.761 1.00 97.06 108 MET A N 1
ATOM 878 C CA . MET A 1 108 ? -6.649 2.889 3.625 1.00 97.06 108 MET A CA 1
ATOM 879 C C . MET A 1 108 ? -5.842 2.445 2.407 1.00 97.06 108 MET A C 1
ATOM 881 O O . MET A 1 108 ? -6.367 2.372 1.301 1.00 97.06 108 MET A O 1
ATOM 885 N N . HIS A 1 109 ? -4.563 2.118 2.602 1.00 94.50 109 HIS A N 1
ATOM 886 C CA . HIS A 1 109 ? -3.713 1.637 1.522 1.00 94.50 109 HIS A CA 1
ATOM 887 C C . HIS A 1 109 ? -4.295 0.371 0.878 1.00 94.50 109 HIS A C 1
ATOM 889 O O . HIS A 1 109 ? -4.369 0.278 -0.347 1.00 94.50 109 HIS A O 1
ATOM 895 N N . LEU A 1 110 ? -4.777 -0.576 1.685 1.00 95.31 110 LEU A N 1
ATOM 896 C CA . LEU A 1 110 ? -5.418 -1.784 1.175 1.00 95.31 110 LEU A CA 1
ATOM 897 C C . LEU A 1 110 ? -6.743 -1.491 0.448 1.00 95.31 110 LEU A C 1
ATOM 899 O O . LEU A 1 110 ? -6.989 -2.063 -0.612 1.00 95.31 110 LEU A O 1
ATOM 903 N N . ALA A 1 111 ? -7.557 -0.568 0.964 1.00 95.75 111 ALA A N 1
ATOM 904 C CA . ALA A 1 111 ? -8.802 -0.133 0.331 1.00 95.75 111 ALA A CA 1
ATOM 905 C C . ALA A 1 111 ? -8.546 0.519 -1.038 1.00 95.75 111 ALA A C 1
ATOM 907 O O . ALA A 1 111 ? -9.224 0.205 -2.017 1.00 95.75 111 ALA A O 1
ATOM 908 N N . VAL A 1 112 ? -7.508 1.356 -1.143 1.00 95.00 112 VAL A N 1
ATOM 909 C CA . VAL A 1 112 ? -7.051 1.922 -2.421 1.00 95.00 112 VAL A CA 1
ATOM 910 C C . VAL A 1 112 ? -6.688 0.810 -3.400 1.00 95.00 112 VAL A C 1
ATOM 912 O O . VAL A 1 112 ? -7.098 0.858 -4.557 1.00 95.00 112 VAL A O 1
ATOM 915 N N . HIS A 1 113 ? -5.974 -0.220 -2.950 1.00 92.81 113 HIS A N 1
ATOM 916 C CA . HIS A 1 113 ? -5.645 -1.357 -3.809 1.00 92.81 113 HIS A CA 1
ATOM 917 C C . HIS A 1 113 ? -6.859 -2.145 -4.276 1.00 92.81 113 HIS A C 1
ATOM 919 O O . HIS A 1 113 ? -6.932 -2.492 -5.456 1.00 92.81 113 HIS A O 1
ATOM 925 N N . ALA A 1 114 ? -7.808 -2.409 -3.379 1.00 92.88 114 ALA A N 1
ATOM 926 C CA . ALA A 1 114 ? -9.061 -3.056 -3.738 1.00 92.88 114 ALA A CA 1
ATOM 927 C C . ALA A 1 114 ? -9.770 -2.260 -4.844 1.00 92.88 114 ALA A C 1
ATOM 929 O O . ALA A 1 114 ? -10.103 -2.820 -5.890 1.00 92.88 114 ALA A O 1
ATOM 930 N N . ARG A 1 115 ? -9.849 -0.932 -4.678 1.00 94.50 115 ARG A N 1
ATOM 931 C CA . ARG A 1 115 ? -10.460 -0.010 -5.641 1.00 94.50 115 ARG A CA 1
ATOM 932 C C . ARG A 1 115 ? -9.745 0.049 -6.986 1.00 94.50 115 ARG A C 1
ATOM 934 O O . ARG A 1 115 ? -10.367 0.223 -8.038 1.00 94.50 115 ARG A O 1
ATOM 941 N N . LEU A 1 116 ? -8.420 -0.063 -6.971 1.00 91.25 116 LEU A N 1
ATOM 942 C CA . LEU A 1 116 ? -7.616 -0.103 -8.186 1.00 91.25 116 LEU A CA 1
ATOM 943 C C . LEU A 1 116 ? -7.797 -1.413 -8.955 1.00 91.25 116 LEU A C 1
ATOM 945 O O . LEU A 1 116 ? -7.705 -1.403 -10.188 1.00 91.25 116 LEU A O 1
ATOM 949 N N . GLY A 1 117 ? -8.078 -2.521 -8.267 1.00 87.19 117 GLY A N 1
ATOM 950 C CA . GLY A 1 117 ? -8.285 -3.829 -8.877 1.00 87.19 117 GLY A CA 1
ATOM 951 C C . GLY A 1 117 ? -7.126 -4.213 -9.802 1.00 87.19 117 GLY A C 1
ATOM 952 O O . GLY A 1 117 ? -5.962 -4.232 -9.407 1.00 87.19 117 GLY A O 1
ATOM 953 N N . SER A 1 118 ? -7.421 -4.490 -11.077 1.00 79.81 118 SER A N 1
ATOM 954 C CA . SER A 1 118 ? -6.401 -4.875 -12.067 1.00 79.81 118 SER A CA 1
ATOM 955 C C . SER A 1 118 ? -5.638 -3.702 -12.698 1.00 79.81 118 SER A C 1
ATOM 957 O O . SER A 1 118 ? -4.749 -3.940 -13.515 1.00 79.81 118 SER A O 1
ATOM 959 N N . ARG A 1 119 ? -5.949 -2.440 -12.363 1.00 83.06 119 ARG A N 1
ATOM 960 C CA . ARG A 1 119 ? -5.392 -1.265 -13.066 1.00 83.06 119 ARG A CA 1
ATOM 961 C C . ARG A 1 119 ? -3.871 -1.154 -12.941 1.00 83.06 119 ARG A C 1
ATOM 963 O O . ARG A 1 119 ? -3.207 -0.757 -13.900 1.00 83.06 119 ARG A O 1
ATOM 970 N N . GLU A 1 120 ? -3.306 -1.529 -11.796 1.00 77.44 120 GLU A N 1
ATOM 971 C CA . GLU A 1 120 ? -1.851 -1.609 -11.611 1.00 77.44 120 GLU A CA 1
ATOM 972 C C . GLU A 1 120 ? -1.234 -2.688 -12.494 1.00 77.44 120 GLU A C 1
ATOM 974 O O . GLU A 1 120 ? -0.279 -2.425 -13.225 1.00 77.44 120 GLU A O 1
ATOM 979 N N . ALA A 1 121 ? -1.815 -3.890 -12.494 1.00 76.38 121 ALA A N 1
ATOM 980 C CA . ALA A 1 121 ? -1.359 -4.986 -13.343 1.00 76.38 121 ALA A CA 1
ATOM 981 C C . ALA A 1 121 ? -1.417 -4.599 -14.834 1.00 76.38 121 ALA A C 1
ATOM 983 O O . ALA A 1 121 ? -0.483 -4.885 -15.589 1.00 76.38 121 ALA A O 1
ATOM 984 N N . ASP A 1 122 ? -2.452 -3.864 -15.249 1.00 81.50 122 ASP A N 1
ATOM 985 C CA . ASP A 1 122 ? -2.584 -3.335 -16.606 1.00 81.50 122 ASP A CA 1
ATOM 986 C C . ASP A 1 122 ? -1.492 -2.308 -16.938 1.00 81.50 122 ASP A C 1
ATOM 988 O O . ASP A 1 122 ? -0.956 -2.316 -18.052 1.00 81.50 122 ASP A O 1
ATOM 992 N N . LEU A 1 123 ? -1.118 -1.441 -15.993 1.00 76.75 123 LEU A N 1
ATOM 993 C CA . LEU A 1 123 ? 0.010 -0.516 -16.148 1.00 76.75 123 LEU A CA 1
ATOM 994 C C . LEU A 1 123 ? 1.341 -1.266 -16.266 1.00 76.75 123 LEU A C 1
ATOM 996 O O . LEU A 1 123 ? 2.138 -0.951 -17.156 1.00 76.75 123 LEU A O 1
ATOM 1000 N N . HIS A 1 124 ? 1.556 -2.293 -15.444 1.00 74.44 124 HIS A N 1
ATOM 1001 C CA . HIS A 1 124 ? 2.755 -3.129 -15.498 1.00 74.44 124 HIS A CA 1
ATOM 1002 C C . HIS A 1 124 ? 2.831 -3.960 -16.789 1.00 74.44 124 HIS A C 1
ATOM 1004 O O . HIS A 1 124 ? 3.915 -4.142 -17.349 1.00 74.44 124 HIS A O 1
ATOM 1010 N N . SER A 1 125 ? 1.696 -4.398 -17.342 1.00 75.38 125 SER A N 1
ATOM 1011 C CA . SER A 1 125 ? 1.652 -5.130 -18.619 1.00 75.38 125 SER A CA 1
ATOM 1012 C C . SER A 1 125 ? 2.166 -4.302 -19.809 1.00 75.38 125 SER A C 1
ATOM 1014 O O . SER A 1 125 ? 2.681 -4.854 -20.784 1.00 75.38 125 SER A O 1
ATOM 1016 N N . LYS A 1 126 ? 2.082 -2.967 -19.710 1.00 75.56 126 LYS A N 1
ATOM 1017 C CA . LYS A 1 126 ? 2.530 -2.005 -20.730 1.00 75.56 126 LYS A CA 1
ATOM 1018 C C . LYS A 1 126 ? 4.015 -1.647 -20.609 1.00 75.56 126 LYS A C 1
ATOM 1020 O O . LYS A 1 126 ? 4.500 -0.812 -21.377 1.00 75.56 126 LYS A O 1
ATOM 1025 N N . LEU A 1 127 ? 4.746 -2.265 -19.677 1.00 70.69 127 LEU A N 1
ATOM 1026 C CA . LEU A 1 127 ? 6.175 -2.024 -19.510 1.00 70.69 127 LEU A CA 1
ATOM 1027 C C . LEU A 1 127 ? 6.966 -2.407 -20.777 1.00 70.69 127 LEU A C 1
ATOM 1029 O O . LEU A 1 127 ? 6.698 -3.440 -21.403 1.00 70.69 127 LEU A O 1
ATOM 1033 N N . PRO A 1 128 ? 7.988 -1.619 -21.162 1.00 68.31 128 PRO A N 1
ATOM 1034 C CA . PRO A 1 128 ? 8.807 -1.919 -22.325 1.00 68.31 128 PRO A CA 1
ATOM 1035 C C . PRO A 1 128 ? 9.518 -3.260 -22.143 1.00 68.31 128 PRO A C 1
ATOM 1037 O O . PRO A 1 128 ? 10.032 -3.566 -21.068 1.00 68.31 128 PRO A O 1
ATOM 1040 N N . ARG A 1 129 ? 9.667 -4.034 -23.225 1.00 67.25 129 ARG A N 1
ATOM 1041 C CA . ARG A 1 129 ? 10.404 -5.317 -23.226 1.00 67.25 129 ARG A CA 1
ATOM 1042 C C . ARG A 1 129 ? 11.930 -5.158 -23.109 1.00 67.25 129 ARG A C 1
ATOM 1044 O O . ARG A 1 129 ? 12.679 -6.050 -23.501 1.00 67.25 129 ARG A O 1
ATOM 1051 N N . ILE A 1 130 ? 12.407 -4.034 -22.579 1.00 70.44 130 ILE A N 1
ATOM 1052 C CA . ILE A 1 130 ? 13.822 -3.826 -22.276 1.00 70.44 130 ILE A CA 1
ATOM 1053 C C . ILE A 1 130 ? 14.146 -4.711 -21.070 1.00 70.44 130 ILE A C 1
ATOM 1055 O O . ILE A 1 130 ? 13.678 -4.451 -19.964 1.00 70.44 130 ILE A O 1
ATOM 1059 N N . ARG A 1 131 ? 14.924 -5.776 -21.297 1.00 65.25 131 ARG A N 1
ATOM 1060 C CA . ARG A 1 131 ? 15.123 -6.886 -20.347 1.00 65.25 131 ARG A CA 1
ATOM 1061 C C . ARG A 1 131 ? 15.512 -6.430 -18.933 1.00 65.25 131 ARG A C 1
ATOM 1063 O O . ARG A 1 131 ? 14.959 -6.962 -17.983 1.00 65.25 131 ARG A O 1
ATOM 1070 N N . GLY A 1 132 ? 16.395 -5.434 -18.810 1.00 66.88 132 GLY A N 1
ATOM 1071 C CA . GLY A 1 132 ? 16.837 -4.908 -17.509 1.00 66.88 132 GLY A CA 1
ATOM 1072 C C . GLY A 1 132 ? 15.856 -3.942 -16.835 1.00 66.88 132 GLY A C 1
ATOM 1073 O O . GLY A 1 132 ? 15.802 -3.874 -15.618 1.00 66.88 132 GLY A O 1
ATOM 1074 N N . LEU A 1 133 ? 15.042 -3.217 -17.606 1.00 68.75 133 LEU A N 1
ATOM 1075 C CA . LEU A 1 133 ? 14.006 -2.340 -17.047 1.00 68.75 133 LEU A CA 1
ATOM 1076 C C . LEU A 1 133 ? 12.844 -3.143 -16.487 1.00 68.75 133 LEU A C 1
ATOM 1078 O O . LEU A 1 133 ? 12.315 -2.860 -15.417 1.00 68.75 133 LEU A O 1
ATOM 1082 N N . ARG A 1 134 ? 12.436 -4.134 -17.278 1.00 72.62 134 ARG A N 1
ATOM 1083 C CA . ARG A 1 134 ? 11.300 -4.978 -16.970 1.00 72.62 134 ARG A CA 1
ATOM 1084 C C . ARG A 1 134 ? 11.563 -5.792 -15.711 1.00 72.62 134 ARG A C 1
ATOM 1086 O O . ARG A 1 134 ? 10.644 -5.915 -14.923 1.00 72.62 134 ARG A O 1
ATOM 1093 N N . SER A 1 135 ? 12.784 -6.297 -15.509 1.00 77.38 135 SER A N 1
ATOM 1094 C CA . SER A 1 135 ? 13.123 -7.013 -14.274 1.00 77.38 135 SER A CA 1
ATOM 1095 C C . SER A 1 135 ? 13.009 -6.106 -13.052 1.00 77.38 135 SER A C 1
ATOM 1097 O O . SER A 1 135 ? 12.257 -6.431 -12.153 1.00 77.38 135 SER A O 1
ATOM 1099 N N . VAL A 1 136 ? 13.630 -4.919 -13.066 1.00 74.50 136 VAL A N 1
ATOM 1100 C CA . VAL A 1 136 ? 13.593 -3.994 -11.915 1.00 74.50 136 VAL A CA 1
ATOM 1101 C C . VAL A 1 136 ? 12.163 -3.582 -11.555 1.00 74.50 136 VAL A C 1
ATOM 1103 O O . VAL A 1 136 ? 11.810 -3.523 -10.383 1.00 74.50 136 VAL A O 1
ATOM 1106 N N . MET A 1 137 ? 11.325 -3.301 -12.554 1.00 76.12 137 MET A N 1
ATOM 1107 C CA . MET A 1 137 ? 9.930 -2.914 -12.318 1.00 76.12 137 MET A CA 1
ATOM 1108 C C . MET A 1 137 ? 9.054 -4.091 -11.868 1.00 76.12 137 MET A C 1
ATOM 1110 O O . MET A 1 137 ? 8.117 -3.885 -11.103 1.00 76.12 137 MET A O 1
ATOM 1114 N N . LEU A 1 138 ? 9.347 -5.314 -12.326 1.00 79.62 138 LEU A N 1
ATOM 1115 C CA . LEU A 1 138 ? 8.674 -6.521 -11.840 1.00 79.62 138 LEU A CA 1
ATOM 1116 C C . LEU A 1 138 ? 9.071 -6.826 -10.396 1.00 79.62 138 LEU A C 1
ATOM 1118 O O . LEU A 1 138 ? 8.183 -7.073 -9.594 1.00 79.62 138 LEU A O 1
ATOM 1122 N N . ASP A 1 139 ? 10.353 -6.711 -10.046 1.00 83.00 139 ASP A N 1
ATOM 1123 C CA . ASP A 1 139 ? 10.828 -6.901 -8.672 1.00 83.00 139 ASP A CA 1
ATOM 1124 C C . ASP A 1 139 ? 10.149 -5.904 -7.714 1.00 83.00 139 ASP A C 1
ATOM 1126 O O . ASP A 1 139 ? 9.746 -6.265 -6.610 1.00 83.00 139 ASP A O 1
ATOM 1130 N N . GLN A 1 140 ? 9.965 -4.648 -8.145 1.00 80.12 140 GLN A N 1
ATOM 1131 C CA . GLN A 1 140 ? 9.211 -3.648 -7.379 1.00 80.12 140 GLN A CA 1
ATOM 1132 C C . GLN A 1 140 ? 7.739 -4.033 -7.208 1.00 80.12 140 GLN A C 1
ATOM 1134 O O . GLN A 1 140 ? 7.206 -3.907 -6.109 1.00 80.12 140 GLN A O 1
ATOM 1139 N N . TYR A 1 141 ? 7.091 -4.521 -8.266 1.00 82.94 141 TYR A N 1
ATOM 1140 C CA . TYR A 1 141 ? 5.702 -4.971 -8.198 1.00 82.94 141 TYR A CA 1
ATOM 1141 C C . TYR A 1 141 ? 5.534 -6.202 -7.296 1.00 82.94 141 TYR A C 1
ATOM 1143 O O . TYR A 1 141 ? 4.630 -6.242 -6.469 1.00 82.94 141 TYR A O 1
ATOM 1151 N N . GLU A 1 142 ? 6.419 -7.192 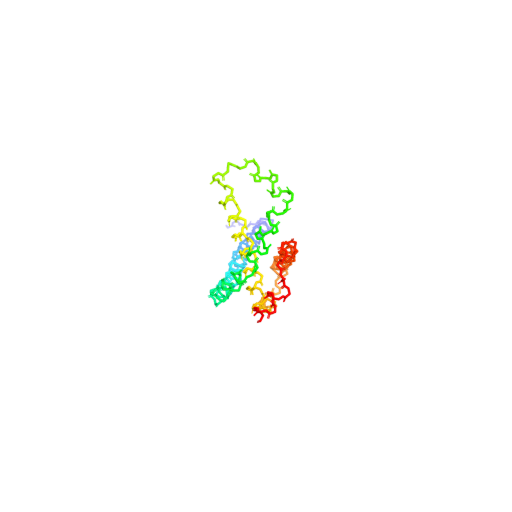-7.399 1.00 86.38 142 GLU A N 1
ATOM 1152 C CA . GLU A 1 142 ? 6.408 -8.376 -6.533 1.00 86.38 142 GLU A CA 1
ATOM 1153 C C . GLU A 1 142 ? 6.682 -8.012 -5.066 1.00 86.38 142 GLU A C 1
ATOM 1155 O O . GLU A 1 142 ? 6.027 -8.536 -4.158 1.00 86.38 142 GLU A O 1
ATOM 1160 N N . GLY A 1 143 ? 7.601 -7.071 -4.827 1.00 87.12 143 GLY A N 1
ATOM 1161 C CA . GLY A 1 143 ? 7.840 -6.495 -3.505 1.00 87.12 143 GLY A CA 1
ATOM 1162 C C . GLY A 1 143 ? 6.587 -5.828 -2.942 1.00 87.12 143 GLY A C 1
ATOM 1163 O O . GLY A 1 143 ? 6.209 -6.090 -1.802 1.00 87.12 143 GLY A O 1
ATOM 1164 N N . HIS A 1 144 ? 5.889 -5.056 -3.772 1.00 86.12 144 HIS A N 1
ATOM 1165 C CA . HIS A 1 144 ? 4.633 -4.403 -3.417 1.00 86.12 144 HIS A CA 1
ATOM 1166 C C . HIS A 1 144 ? 3.514 -5.404 -3.087 1.00 86.12 144 HIS A C 1
ATOM 1168 O O . HIS A 1 144 ? 2.839 -5.287 -2.067 1.00 86.12 144 HIS A O 1
ATOM 1174 N N . GLN A 1 145 ? 3.355 -6.462 -3.887 1.00 88.38 145 GLN A N 1
ATOM 1175 C CA . GLN A 1 145 ? 2.395 -7.537 -3.597 1.00 88.38 145 GLN A CA 1
ATOM 1176 C C . GLN A 1 145 ? 2.712 -8.260 -2.280 1.00 88.38 145 GLN A C 1
ATOM 1178 O O . GLN A 1 145 ? 1.807 -8.615 -1.519 1.00 88.38 145 GLN A O 1
ATOM 1183 N N . SER A 1 146 ? 3.998 -8.445 -1.982 1.00 91.62 146 SER A N 1
ATOM 1184 C CA . SER A 1 146 ? 4.450 -9.024 -0.713 1.00 91.62 146 SER A CA 1
ATOM 1185 C C . SER A 1 146 ? 4.141 -8.104 0.472 1.00 91.62 146 SER A C 1
ATOM 1187 O O . SER A 1 146 ? 3.713 -8.578 1.525 1.00 91.62 146 SER A O 1
ATOM 1189 N N . GLU A 1 147 ? 4.297 -6.790 0.299 1.00 91.06 147 GLU A N 1
ATOM 1190 C CA . GLU A 1 147 ? 3.912 -5.792 1.297 1.00 91.06 147 GLU A CA 1
ATOM 1191 C C . GLU A 1 147 ? 2.404 -5.809 1.561 1.00 91.06 147 GLU A C 1
ATOM 1193 O O . GLU A 1 147 ? 1.997 -5.859 2.721 1.00 91.06 147 GLU A O 1
ATOM 1198 N N . LEU A 1 148 ? 1.571 -5.870 0.518 1.00 92.12 148 LEU A N 1
ATOM 1199 C CA . LEU A 1 148 ? 0.119 -5.981 0.681 1.00 92.12 148 LEU A CA 1
ATOM 1200 C C . LEU A 1 148 ? -0.281 -7.239 1.437 1.00 92.12 148 LEU A C 1
ATOM 1202 O O . LEU A 1 148 ? -1.177 -7.197 2.276 1.00 92.12 148 LEU A O 1
ATOM 1206 N N . LYS A 1 149 ? 0.385 -8.365 1.175 1.00 94.44 149 LYS A N 1
ATOM 1207 C CA . LYS A 1 149 ? 0.158 -9.590 1.941 1.00 94.44 149 LYS A CA 1
ATOM 1208 C C . LYS A 1 149 ? 0.469 -9.384 3.429 1.00 94.44 149 LYS A C 1
ATOM 1210 O O . LYS A 1 149 ? -0.357 -9.737 4.264 1.00 94.44 149 LYS A O 1
ATOM 1215 N N . ARG A 1 150 ? 1.601 -8.751 3.751 1.00 95.50 150 ARG A N 1
ATOM 1216 C CA . ARG A 1 150 ? 1.976 -8.428 5.137 1.00 95.50 150 ARG A CA 1
ATOM 1217 C C . ARG A 1 150 ? 0.962 -7.494 5.803 1.00 95.50 150 ARG A C 1
ATOM 1219 O O . ARG A 1 150 ? 0.638 -7.681 6.968 1.00 95.50 150 ARG A O 1
ATOM 1226 N N . VAL A 1 151 ? 0.464 -6.495 5.075 1.00 94.75 151 VAL A N 1
ATOM 1227 C CA . VAL A 1 151 ? -0.564 -5.568 5.574 1.00 94.75 151 VAL A CA 1
ATOM 1228 C C . VAL A 1 151 ? -1.867 -6.307 5.881 1.00 94.75 1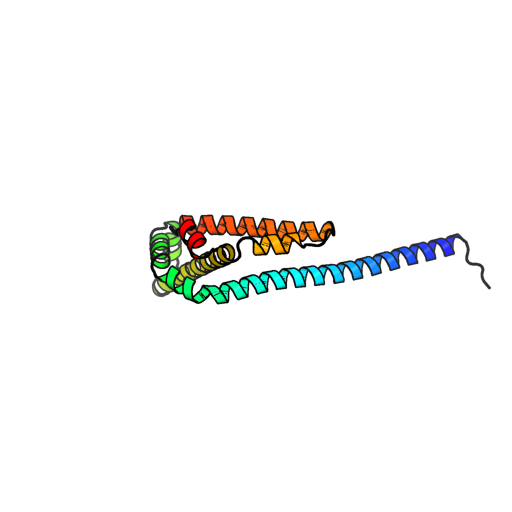51 VAL A C 1
ATOM 1230 O O . VAL A 1 151 ? -2.428 -6.107 6.953 1.00 94.75 151 VAL A O 1
ATOM 1233 N N . ARG A 1 152 ? -2.317 -7.210 4.998 1.00 95.75 152 ARG A N 1
ATOM 1234 C CA . ARG A 1 152 ? -3.499 -8.053 5.253 1.00 95.75 152 ARG A CA 1
ATOM 1235 C C . ARG A 1 152 ? -3.33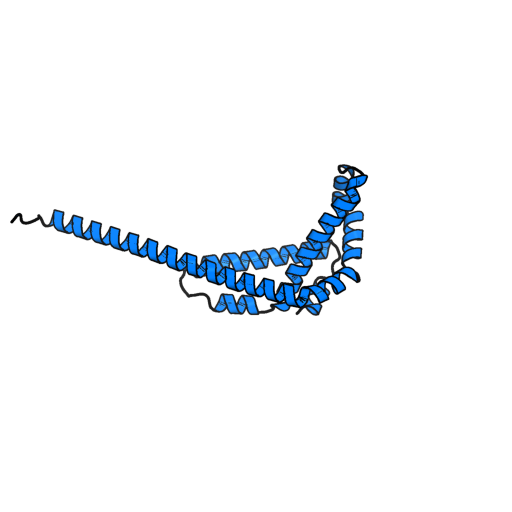8 -8.882 6.523 1.00 95.75 152 ARG A C 1
ATOM 1237 O O . ARG A 1 152 ? -4.238 -8.892 7.353 1.00 95.75 152 ARG A O 1
ATOM 1244 N N . GLU A 1 153 ? -2.192 -9.541 6.687 1.00 95.75 153 GLU A N 1
ATOM 1245 C CA . GLU A 1 153 ? -1.884 -10.335 7.883 1.00 95.75 153 GLU A CA 1
ATOM 1246 C C . GLU A 1 153 ? -1.912 -9.462 9.148 1.00 95.75 153 GLU A C 1
ATOM 1248 O O . GLU A 1 153 ? -2.604 -9.790 10.110 1.00 95.75 153 GLU A O 1
ATOM 1253 N N . LYS A 1 154 ? -1.252 -8.297 9.113 1.00 93.81 154 LYS A N 1
ATOM 1254 C CA . LYS A 1 154 ? -1.201 -7.347 10.232 1.00 93.81 154 LYS A CA 1
ATOM 1255 C C . LYS A 1 154 ? -2.584 -6.804 10.619 1.00 93.81 154 LYS A C 1
ATOM 1257 O O . LYS A 1 154 ? -2.885 -6.701 11.805 1.00 93.81 154 LYS A O 1
ATOM 1262 N N . LEU A 1 155 ? -3.431 -6.465 9.647 1.00 94.19 155 LEU A N 1
ATOM 1263 C CA . LEU A 1 155 ? -4.800 -5.996 9.895 1.00 94.19 155 LEU A CA 1
ATOM 1264 C C . LEU A 1 155 ? -5.687 -7.115 10.456 1.00 94.19 155 LEU A C 1
ATOM 1266 O O . LEU A 1 155 ? -6.422 -6.898 11.420 1.00 94.19 155 LEU A O 1
ATOM 1270 N N . PHE A 1 156 ? -5.561 -8.325 9.910 1.00 93.50 156 PHE A N 1
ATOM 1271 C CA . PHE A 1 156 ? -6.288 -9.500 10.382 1.00 93.50 156 PHE A CA 1
ATOM 1272 C C . PHE A 1 156 ? -5.941 -9.855 11.837 1.00 93.50 156 PHE A C 1
ATOM 1274 O O . PHE A 1 156 ? -6.834 -10.099 12.648 1.00 93.50 156 PHE A O 1
ATOM 1281 N N . GLU A 1 157 ? -4.659 -9.811 12.215 1.00 92.38 157 GLU A N 1
ATOM 1282 C CA . GLU A 1 157 ? -4.212 -10.005 13.605 1.00 92.38 157 GLU A CA 1
ATOM 1283 C C . GLU A 1 157 ? -4.839 -8.990 14.576 1.00 92.38 157 GLU A C 1
ATOM 1285 O O . GLU A 1 157 ? -5.035 -9.284 15.759 1.00 92.38 157 GLU A O 1
ATOM 1290 N N . ARG A 1 158 ? -5.206 -7.805 14.075 1.00 91.25 158 ARG A N 1
ATOM 1291 C CA . ARG A 1 158 ? -5.912 -6.759 14.825 1.00 91.25 158 ARG A CA 1
ATOM 1292 C C . ARG A 1 158 ? -7.427 -6.797 14.682 1.00 91.25 158 ARG A C 1
ATOM 1294 O O . ARG A 1 158 ? -8.078 -5.819 15.028 1.00 91.25 158 ARG A O 1
ATOM 1301 N N . LYS A 1 159 ? -7.983 -7.936 14.257 1.00 91.62 159 LYS A N 1
ATOM 1302 C CA . LYS A 1 159 ? -9.427 -8.186 14.118 1.00 91.62 159 LYS A CA 1
ATOM 1303 C C . LYS A 1 159 ? -10.133 -7.306 13.080 1.00 91.62 159 LYS A C 1
ATOM 1305 O O . LYS A 1 159 ? -11.355 -7.232 13.096 1.00 91.62 159 LYS A O 1
ATOM 1310 N N . VAL A 1 160 ? -9.402 -6.675 12.163 1.00 92.88 160 VAL A N 1
ATOM 1311 C CA . VAL A 1 160 ? -10.030 -5.995 11.025 1.00 92.88 160 VAL A CA 1
ATOM 1312 C C . VAL A 1 160 ? -10.533 -7.056 10.045 1.00 92.88 160 VAL A C 1
ATOM 1314 O O . VAL A 1 160 ? -9.761 -7.930 9.641 1.00 92.88 160 VAL A O 1
ATOM 1317 N N . ASP A 1 161 ? -11.803 -6.978 9.637 1.00 94.06 161 ASP A N 1
ATOM 1318 C CA . ASP A 1 161 ? -12.338 -7.823 8.563 1.00 94.06 161 ASP A CA 1
ATOM 1319 C C . ASP A 1 161 ? -11.789 -7.350 7.209 1.00 94.06 161 ASP A C 1
ATOM 1321 O O . ASP A 1 161 ? -12.306 -6.445 6.550 1.00 94.06 161 ASP A O 1
ATOM 1325 N N . VAL A 1 162 ? -10.670 -7.959 6.820 1.00 94.50 162 VAL A N 1
ATOM 1326 C CA . VAL A 1 162 ? -9.966 -7.663 5.571 1.00 94.50 162 VAL A CA 1
ATOM 1327 C C . VAL A 1 162 ? -10.825 -8.004 4.349 1.00 94.50 162 VAL A C 1
ATOM 1329 O O . VAL A 1 162 ? -10.777 -7.283 3.354 1.00 94.50 162 VAL A O 1
ATOM 1332 N N . GLU A 1 163 ? -11.623 -9.073 4.410 1.00 94.44 163 GLU A N 1
ATOM 1333 C CA . GLU A 1 163 ? -12.464 -9.486 3.283 1.00 94.44 163 GLU A CA 1
ATOM 1334 C C . GLU A 1 163 ? -13.628 -8.519 3.070 1.00 94.44 163 GLU A C 1
ATOM 1336 O O . GLU A 1 163 ? -13.988 -8.227 1.927 1.00 94.44 163 GLU A O 1
ATOM 1341 N N . GLU A 1 164 ? -14.229 -8.025 4.153 1.00 94.94 164 GLU A N 1
ATOM 1342 C CA . GLU A 1 164 ? -15.245 -6.980 4.086 1.00 94.94 164 GLU A CA 1
ATOM 1343 C C . GLU A 1 164 ? -14.661 -5.676 3.544 1.00 94.94 164 GLU A C 1
ATOM 1345 O O . GLU A 1 164 ? -15.248 -5.106 2.624 1.00 94.94 164 GLU A O 1
ATOM 1350 N N . LEU A 1 165 ? -13.495 -5.247 4.040 1.00 94.81 165 LEU A N 1
ATOM 1351 C CA . LEU A 1 165 ? -12.799 -4.052 3.556 1.00 94.81 165 LEU A CA 1
ATOM 1352 C C . LEU A 1 165 ? -12.566 -4.128 2.044 1.00 94.81 165 LEU A C 1
ATOM 1354 O O . LEU A 1 165 ? -12.965 -3.233 1.299 1.00 94.81 165 LEU A O 1
ATOM 1358 N N . GLU A 1 166 ? -11.954 -5.209 1.563 1.00 94.50 166 GLU A N 1
ATOM 1359 C CA . GLU A 1 166 ? -11.664 -5.352 0.135 1.00 94.50 166 GLU A CA 1
ATOM 1360 C C . GLU A 1 166 ? -12.945 -5.441 -0.705 1.00 94.50 166 GLU A C 1
ATOM 1362 O O . GLU A 1 166 ? -12.994 -4.893 -1.803 1.00 94.50 166 GLU A O 1
ATOM 1367 N N . ARG A 1 167 ? -14.005 -6.079 -0.195 1.00 95.06 167 ARG A N 1
ATOM 1368 C CA . ARG A 1 167 ? -15.301 -6.163 -0.888 1.00 95.06 167 ARG A CA 1
ATOM 1369 C C . ARG A 1 167 ? -16.028 -4.822 -0.936 1.00 95.06 167 ARG A C 1
ATOM 1371 O O . ARG A 1 167 ? -16.716 -4.558 -1.916 1.00 95.06 167 ARG A O 1
ATOM 1378 N N . HIS A 1 168 ? -15.917 -4.017 0.115 1.00 94.94 168 HIS A N 1
ATOM 1379 C CA . HIS A 1 168 ? -16.559 -2.710 0.201 1.00 94.94 168 HIS A CA 1
ATOM 1380 C C . HIS A 1 168 ? -15.935 -1.719 -0.788 1.00 94.94 168 HIS A C 1
ATOM 1382 O O . HIS A 1 168 ? -16.659 -0.967 -1.433 1.00 94.94 168 HIS A O 1
ATOM 1388 N N . PHE A 1 169 ? -14.606 -1.754 -0.944 1.00 94.94 169 PHE A N 1
ATOM 1389 C CA . PHE A 1 169 ? -13.866 -0.772 -1.743 1.00 94.94 169 PHE A CA 1
ATOM 1390 C C . PHE A 1 169 ? -13.474 -1.225 -3.160 1.00 94.94 169 PHE A C 1
ATOM 1392 O O . PHE A 1 169 ? -12.945 -0.400 -3.902 1.00 94.94 169 PHE A O 1
ATOM 1399 N N . ALA A 1 170 ? -13.722 -2.475 -3.568 1.00 90.88 170 ALA A N 1
ATOM 1400 C CA . ALA A 1 170 ? -13.502 -2.944 -4.949 1.00 90.88 170 ALA A CA 1
ATOM 1401 C C . ALA A 1 170 ? -14.533 -2.369 -5.946 1.00 90.88 170 ALA A C 1
ATOM 1403 O O . ALA A 1 170 ? -14.135 -1.618 -6.875 1.00 90.88 170 ALA A O 1
#

Sequence (170 aa):
MSEMSFITQLVVVVAALLYITKELSTRFEVALRRYCERHVNSINSLHRNTEEEIRTEFDFWWSDGPANDVQESLLTDPIVREQLQLVPEEMQDAAISSLLVEFQREAMHLAVHARLGSREADLHSKLPRIRGLRSVMLDQYEGHQSELKRVREKLFERKVDVEELERHFA

Secondary structure (DSSP, 8-state):
-----HHHHHHHHHHHHHHHHHHHHHHHHHHHHHHHHHHHHHHHHHHHHHHHHHHHHHHHHHHTTHHHHHHHHHHH-HHHHHHHHTS-HHHHHHHHHHHHHHHHHHHHHHHHHHHHTTHHHHHHHTS---HHHHHHHHHHHHHHHHHHHHHHHHHHHTT--HHHHHHHH-

Radius of gyration: 26.25 Å; chains: 1; bounding box: 71×25×76 Å

Foldseek 3Di:
DDDDPPVRVVVVVVVVVVVVVVVVVVVVVVVLVVVVVVLVVVVVVLLVVLLVVCVVVLVVVCVVPLLVLLLVLLCPDPVSVVVLVVPPPVCSVVVSVVVSVVLSVLLSSLLSCLQCDCVVVVSLVPDDVPVVSNVVVVVVVVVVVVVNVVSLVVSVSSVHPSVCSSVVRD

pLDDT: mean 86.72, std 9.03, range [46.41, 97.44]